Protein AF-A0A4U7MWV8-F1 (afdb_monomer_lite)

Radius of gyration: 19.52 Å; chains: 1; bounding box: 40×35×59 Å

Sequence (123 aa):
MRNAIPTAALSEFVNEVASAPEEAIMDYGLEVKWQSGTRAVSETKPMKVGPHQVSRSFSWTSDEPRQLMGNNHGPNPQELLLSGLGSCMMVSFIAGATAEGVLSQSFRGWLDWLARGRYGLLS

pLDDT: mean 91.63, std 11.43, range [43.34, 98.5]

Organism: NCBI:txid420403

InterPro domains:
  IPR003718 OsmC/Ohr conserved domain [PF02566] (70-102)
  IPR015946 K homology domain-like, alpha/beta [G3DSA:3.30.300.20] (1-108)
  IPR036102 OsmC/Ohr superfamily [SSF82784] (3-102)

Foldseek 3Di:
DAPPDDLVVLVVLVVVCVVPVLQADKDWDWDWADDDDQKIKIKIDWIDRRNDTDPDIDMDMAWDPVVNVTPPPHHHPVVVVVVVVVVVVVVVVRSVCVNVVHHDPDDDDDDDDDDDDPPPPPD

Secondary structure (DSSP, 8-state):
-BTTB-HHHHHHHHHHHHH-GGGG-EE--EEEEEEETTEEEEEEPPEEETTEEE----EEEE---GGGT---SS--HHHHHHHHHHHHHHHHHHHHHHHTTPPPS------------------

Structure (mmCIF, N/CA/C/O backbone):
data_AF-A0A4U7MWV8-F1
#
_entry.id   AF-A0A4U7MWV8-F1
#
loop_
_atom_site.group_PDB
_atom_site.id
_atom_site.type_symbol
_atom_site.label_atom_id
_atom_site.label_alt_id
_atom_site.label_comp_id
_atom_site.label_asym_id
_atom_site.label_entity_id
_atom_site.label_seq_id
_atom_site.pdbx_PDB_ins_code
_atom_site.Cartn_x
_atom_site.Cartn_y
_atom_site.Cartn_z
_atom_site.occupancy
_atom_site.B_iso_or_equiv
_atom_site.auth_seq_id
_atom_site.auth_comp_id
_atom_site.auth_asym_id
_atom_site.auth_atom_id
_atom_site.pdbx_PDB_model_num
ATOM 1 N N . MET A 1 1 ? -2.166 0.374 23.711 1.00 85.50 1 MET A N 1
ATOM 2 C CA . MET A 1 1 ? -1.527 -0.107 22.463 1.00 85.50 1 MET A CA 1
ATOM 3 C C . MET A 1 1 ? -1.316 -1.606 22.558 1.00 85.50 1 MET A C 1
ATOM 5 O O . MET A 1 1 ? -1.002 -2.082 23.643 1.00 85.50 1 MET A O 1
ATOM 9 N N . ARG A 1 2 ? -1.462 -2.331 21.448 1.00 92.00 2 ARG A N 1
ATOM 10 C CA . ARG A 1 2 ? -1.115 -3.755 21.311 1.00 92.00 2 ARG A CA 1
ATOM 11 C C . ARG A 1 2 ? -0.654 -3.999 19.873 1.00 92.00 2 ARG A C 1
ATOM 13 O O . ARG A 1 2 ? -1.191 -3.371 18.974 1.00 92.00 2 ARG A O 1
ATOM 20 N N . ASN A 1 3 ? 0.385 -4.815 19.672 1.00 93.19 3 ASN A N 1
ATOM 21 C CA . ASN A 1 3 ? 1.065 -4.973 18.371 1.00 93.19 3 ASN A CA 1
ATOM 22 C C . ASN A 1 3 ? 1.431 -3.624 17.705 1.00 93.19 3 ASN A C 1
ATOM 24 O O . ASN A 1 3 ? 1.325 -3.475 16.495 1.00 93.19 3 ASN A O 1
ATOM 28 N N . ALA A 1 4 ? 1.800 -2.620 18.514 1.00 93.50 4 ALA A N 1
ATOM 29 C CA . ALA A 1 4 ? 2.030 -1.228 18.097 1.00 93.50 4 ALA A CA 1
ATOM 30 C C . ALA A 1 4 ? 0.825 -0.500 17.453 1.00 93.50 4 ALA A C 1
ATOM 32 O O . ALA A 1 4 ? 0.977 0.608 16.950 1.00 93.50 4 ALA A O 1
ATOM 33 N N . ILE A 1 5 ? -0.383 -1.061 17.540 1.00 94.56 5 ILE A N 1
ATOM 34 C CA . ILE A 1 5 ? -1.629 -0.416 17.121 1.00 94.56 5 ILE A CA 1
ATOM 35 C C . ILE A 1 5 ? -2.308 0.229 18.351 1.00 94.56 5 ILE A C 1
ATOM 37 O O . ILE A 1 5 ? -2.459 -0.420 19.404 1.00 94.56 5 ILE A O 1
ATOM 41 N N . PRO A 1 6 ? -2.721 1.510 18.281 1.00 94.94 6 PRO A N 1
ATOM 42 C CA . PRO A 1 6 ? -3.510 2.155 19.328 1.00 94.94 6 PRO A CA 1
ATOM 43 C C . PRO A 1 6 ? -4.924 1.567 19.402 1.00 94.94 6 PRO A C 1
ATOM 45 O O . PRO A 1 6 ? -5.808 1.908 18.628 1.00 94.94 6 PRO A O 1
ATOM 48 N N . THR A 1 7 ? -5.144 0.676 20.368 1.00 93.31 7 THR A N 1
ATOM 49 C CA . THR A 1 7 ? -6.424 -0.025 20.577 1.00 93.31 7 THR A CA 1
ATOM 50 C C . THR A 1 7 ? -7.601 0.916 20.844 1.00 93.31 7 THR A C 1
ATOM 52 O O . THR A 1 7 ? -8.710 0.615 20.423 1.00 93.31 7 THR A O 1
ATOM 55 N N . ALA A 1 8 ? -7.365 2.050 21.517 1.00 94.00 8 ALA A N 1
ATOM 56 C CA . ALA A 1 8 ? -8.392 3.068 21.741 1.00 94.00 8 ALA A CA 1
ATOM 57 C C . ALA A 1 8 ? -8.836 3.708 20.416 1.00 94.00 8 ALA A C 1
ATOM 59 O O . ALA A 1 8 ? -10.012 3.636 20.087 1.00 94.00 8 ALA A O 1
ATOM 60 N N . ALA A 1 9 ? -7.888 4.195 19.606 1.00 93.00 9 ALA A N 1
ATOM 61 C CA . ALA A 1 9 ? -8.184 4.779 18.295 1.00 93.00 9 ALA A CA 1
ATOM 62 C C . ALA A 1 9 ? -8.842 3.773 17.334 1.00 93.00 9 ALA A C 1
ATOM 64 O O . ALA A 1 9 ? 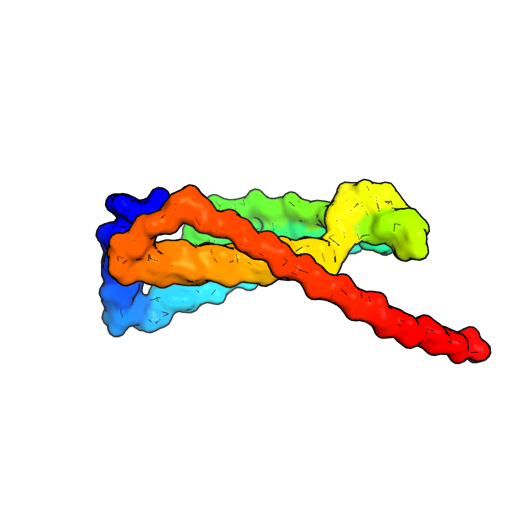-9.730 4.133 16.572 1.00 93.00 9 ALA A O 1
ATOM 65 N N . LEU A 1 10 ? -8.444 2.494 17.387 1.00 91.56 10 LEU A N 1
ATOM 66 C CA . LEU A 1 10 ? -9.105 1.439 16.615 1.00 91.56 10 LEU A CA 1
ATOM 67 C C . LEU A 1 10 ? -10.578 1.281 17.024 1.00 91.56 10 LEU A C 1
ATOM 69 O O . LEU A 1 10 ? -11.443 1.178 16.161 1.00 91.56 10 LEU A O 1
ATOM 73 N N . SER A 1 11 ? -10.867 1.271 18.329 1.00 92.81 11 SER A N 1
ATOM 74 C CA . SER A 1 11 ? -12.243 1.186 18.828 1.00 92.81 11 SER A CA 1
ATOM 75 C C . SER A 1 11 ? -13.061 2.430 18.487 1.00 92.81 11 SER A C 1
ATOM 77 O O . SER A 1 11 ? -14.242 2.303 18.179 1.00 92.81 11 SER A O 1
ATOM 79 N N . GLU A 1 12 ? -12.454 3.615 18.555 1.00 94.38 12 GLU A N 1
ATOM 80 C CA . GLU A 1 12 ? -13.083 4.877 18.155 1.00 94.38 12 GLU A CA 1
ATOM 81 C C . GLU A 1 12 ? -13.471 4.834 16.678 1.00 94.38 12 GLU A C 1
ATOM 83 O O . GLU A 1 12 ? -14.639 5.041 16.364 1.00 94.38 12 GLU A O 1
ATOM 88 N N . PHE A 1 13 ? -12.545 4.436 15.802 1.00 93.44 13 PHE A N 1
ATOM 89 C CA . PHE A 1 13 ? -12.806 4.304 14.369 1.00 93.44 13 PHE A CA 1
ATOM 90 C C . PHE A 1 13 ? -13.928 3.298 14.063 1.00 93.44 13 PHE A C 1
ATOM 92 O O . PHE A 1 13 ? -14.793 3.563 13.234 1.00 93.44 13 PHE A O 1
ATOM 99 N N . VAL A 1 14 ? -13.969 2.152 14.755 1.00 93.50 14 VAL A N 1
ATOM 100 C CA . VAL A 1 14 ? -15.061 1.172 14.588 1.00 93.50 14 VAL A CA 1
ATOM 101 C C . VAL A 1 14 ? -16.415 1.765 14.986 1.00 93.50 14 VAL A C 1
ATOM 103 O O . VAL A 1 14 ? -17.397 1.565 14.273 1.00 93.50 14 VAL A O 1
ATOM 106 N N . ASN A 1 15 ? -16.479 2.494 16.104 1.00 96.00 15 ASN A N 1
ATOM 107 C CA . ASN A 1 15 ? -17.716 3.132 16.560 1.00 96.00 15 ASN A CA 1
ATOM 108 C C . ASN A 1 15 ? -18.172 4.244 15.606 1.00 96.00 15 ASN A C 1
ATOM 110 O O . ASN A 1 15 ? -19.363 4.356 15.322 1.00 96.00 15 ASN A O 1
ATOM 114 N N . GLU A 1 16 ? -17.228 5.032 15.096 1.00 95.44 16 GLU A N 1
ATOM 115 C CA . GLU A 1 16 ? -17.472 6.081 14.110 1.00 95.44 16 GLU A CA 1
ATOM 116 C C . GLU A 1 16 ? -18.071 5.491 12.829 1.00 95.44 16 GLU A C 1
ATOM 118 O O . GLU A 1 16 ? -19.194 5.841 12.471 1.00 95.44 16 GLU A O 1
ATOM 123 N N . VAL A 1 17 ? -17.419 4.489 12.234 1.00 96.31 17 VAL A N 1
ATOM 124 C CA . VAL A 1 17 ? -17.917 3.776 11.045 1.00 96.31 17 VAL A CA 1
ATOM 125 C C . VAL A 1 17 ? -19.280 3.119 11.282 1.00 96.31 17 VAL A C 1
ATOM 127 O O . VAL A 1 17 ? -20.130 3.115 10.393 1.00 96.31 17 VAL A O 1
ATOM 130 N N . ALA A 1 18 ? -19.522 2.561 12.473 1.00 96.69 18 ALA A N 1
ATOM 131 C CA . ALA A 1 18 ? -20.817 1.970 12.808 1.00 96.69 18 ALA A CA 1
ATOM 132 C C . ALA A 1 18 ? -21.946 3.015 12.854 1.00 96.69 18 ALA A C 1
ATOM 134 O O . ALA A 1 18 ? -23.093 2.691 12.542 1.00 96.69 18 ALA A O 1
ATOM 135 N N . SER A 1 19 ? -21.626 4.256 13.235 1.00 97.69 19 SER A N 1
ATOM 136 C CA . SER A 1 19 ? -22.573 5.375 13.257 1.00 97.69 19 SER A CA 1
ATOM 137 C C . SER A 1 19 ? -22.724 6.077 11.900 1.00 97.69 19 SER A C 1
ATOM 139 O O . SER A 1 19 ? -23.819 6.539 11.581 1.00 97.69 19 SER A O 1
ATOM 141 N N . ALA A 1 20 ? -21.653 6.112 11.106 1.00 97.25 20 ALA A N 1
ATOM 142 C CA . ALA A 1 20 ? -21.525 6.827 9.841 1.00 97.25 20 ALA A CA 1
ATOM 143 C C . ALA A 1 20 ? -20.735 5.961 8.833 1.00 97.25 20 ALA A C 1
ATOM 145 O O . ALA A 1 20 ? -19.510 6.069 8.737 1.00 97.25 20 ALA A O 1
ATOM 146 N N . PRO A 1 21 ? -21.400 5.053 8.091 1.00 96.19 21 PRO A N 1
ATOM 147 C CA . PRO A 1 21 ? -20.727 4.111 7.190 1.00 96.19 21 PRO A CA 1
ATOM 148 C C . PRO A 1 21 ? -19.860 4.759 6.099 1.00 96.19 21 PRO A C 1
ATOM 150 O O . PRO A 1 21 ? -18.946 4.122 5.574 1.00 96.19 21 PRO A O 1
ATOM 153 N N . GLU A 1 22 ? -20.125 6.014 5.745 1.00 95.81 22 GLU A N 1
ATOM 154 C CA . GLU A 1 22 ? -19.322 6.813 4.821 1.00 95.81 22 GLU A CA 1
ATOM 155 C C . GLU A 1 22 ? -17.877 7.030 5.296 1.00 95.81 22 GLU A C 1
ATOM 157 O O . GLU A 1 22 ? -16.982 7.153 4.458 1.00 95.81 22 GLU A O 1
ATOM 162 N N . GLU A 1 23 ? -17.623 6.986 6.607 1.00 96.31 23 GLU A N 1
ATOM 163 C CA . GLU A 1 23 ? -16.283 7.101 7.203 1.00 96.31 23 GLU A CA 1
ATOM 164 C C . GLU A 1 23 ? -15.376 5.915 6.829 1.00 96.31 23 GLU A C 1
ATOM 166 O O . GLU A 1 23 ? -14.147 6.014 6.839 1.00 96.31 23 GLU A O 1
ATOM 171 N N . ALA A 1 24 ? -15.966 4.790 6.403 1.00 95.12 24 ALA A N 1
ATOM 172 C CA . ALA A 1 24 ? -15.228 3.634 5.896 1.00 95.12 24 ALA A CA 1
ATOM 173 C C . ALA A 1 24 ? -14.844 3.739 4.411 1.00 95.12 24 ALA A C 1
ATOM 175 O O . ALA A 1 24 ? -14.100 2.889 3.912 1.00 95.12 24 ALA A O 1
ATOM 176 N N . ILE A 1 25 ? -15.348 4.735 3.673 1.00 96.62 25 ILE A N 1
ATOM 177 C CA . ILE A 1 25 ? -15.072 4.858 2.239 1.00 96.62 25 ILE A CA 1
ATOM 178 C C . ILE A 1 25 ? -13.634 5.333 2.044 1.00 96.62 25 ILE A C 1
ATOM 180 O O . ILE A 1 25 ? -13.236 6.399 2.507 1.00 96.62 25 ILE A O 1
ATOM 184 N N . MET A 1 26 ? -12.853 4.550 1.307 1.00 96.00 26 MET A N 1
ATOM 185 C CA . MET A 1 26 ? -11.486 4.897 0.944 1.00 96.00 26 MET A CA 1
ATOM 186 C C . MET A 1 26 ? -11.380 5.138 -0.559 1.00 96.00 26 MET A C 1
ATOM 188 O O . MET A 1 26 ? -11.784 4.292 -1.355 1.00 96.00 26 MET A O 1
ATOM 192 N N . ASP A 1 27 ? -10.784 6.265 -0.939 1.00 95.75 27 ASP A N 1
ATOM 193 C CA . ASP A 1 27 ? -10.436 6.589 -2.325 1.00 95.75 27 ASP A CA 1
ATOM 194 C C . ASP A 1 27 ? -8.917 6.705 -2.422 1.00 95.75 27 ASP A C 1
ATOM 196 O O . ASP A 1 27 ? -8.287 7.466 -1.690 1.00 95.75 27 ASP A O 1
ATOM 200 N N . TYR A 1 28 ? -8.311 5.898 -3.278 1.00 95.88 28 TYR A N 1
ATOM 201 C CA . TYR A 1 28 ? -6.882 5.909 -3.537 1.00 95.88 28 TYR A CA 1
ATOM 202 C C . TYR A 1 28 ? -6.613 5.298 -4.904 1.00 95.88 28 TYR A C 1
ATOM 204 O O . TYR A 1 28 ? -7.403 4.532 -5.453 1.00 95.88 28 TYR A O 1
ATOM 212 N N . GLY A 1 29 ? -5.445 5.602 -5.454 1.00 94.81 29 GLY A N 1
ATOM 213 C CA . GLY A 1 29 ? -5.039 5.035 -6.725 1.00 94.81 29 GLY A CA 1
ATOM 214 C C . GLY A 1 29 ? -3.577 5.282 -7.017 1.00 94.81 29 GLY A C 1
ATOM 215 O O . GLY A 1 29 ? -2.828 5.815 -6.196 1.00 94.81 29 GLY A O 1
ATOM 216 N N . LEU A 1 30 ? -3.183 4.900 -8.221 1.00 96.31 30 LEU A N 1
ATOM 217 C CA . LEU A 1 30 ? -1.837 5.088 -8.728 1.00 96.31 30 LEU A CA 1
ATOM 218 C C . LEU A 1 30 ? -1.887 5.521 -10.195 1.00 96.31 30 LEU A C 1
ATOM 220 O O . L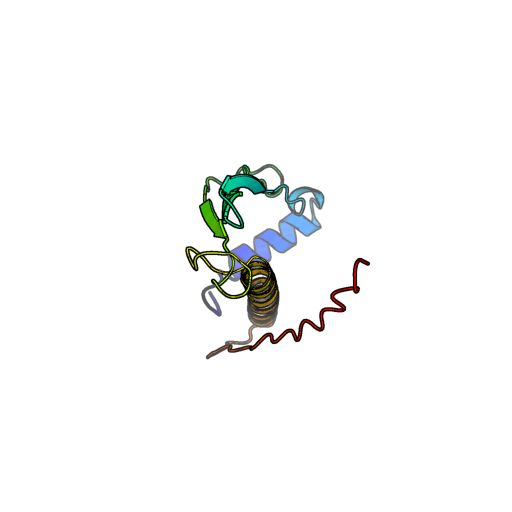EU A 1 30 ? -2.840 5.223 -10.917 1.00 96.31 30 LEU A O 1
ATOM 224 N N . GLU A 1 31 ? -0.877 6.265 -10.614 1.00 97.62 31 GLU A N 1
ATOM 225 C CA . GLU A 1 31 ? -0.583 6.572 -12.007 1.00 97.62 31 GLU A CA 1
ATOM 226 C C . GLU A 1 31 ? 0.676 5.800 -12.404 1.00 97.62 31 GLU A C 1
ATOM 228 O O . GLU A 1 31 ? 1.673 5.843 -11.686 1.00 97.62 31 GLU A O 1
ATOM 233 N N . VAL A 1 32 ? 0.634 5.086 -13.531 1.00 98.06 32 VAL A N 1
ATOM 234 C CA . VAL A 1 32 ? 1.798 4.368 -14.068 1.00 98.06 32 VAL A CA 1
ATOM 235 C C . VAL A 1 32 ? 2.305 5.099 -15.299 1.00 98.06 32 VAL A C 1
ATOM 237 O O . VAL A 1 32 ? 1.569 5.293 -16.264 1.00 98.06 32 VAL A O 1
ATOM 240 N N . LYS A 1 33 ? 3.580 5.474 -15.273 1.00 98.38 33 LYS A N 1
ATOM 241 C CA . LYS A 1 33 ? 4.278 6.165 -16.354 1.00 98.38 33 LYS A CA 1
ATOM 242 C C . LYS A 1 33 ? 5.320 5.229 -16.940 1.00 98.38 33 LYS A C 1
ATOM 244 O O . LYS A 1 33 ? 6.275 4.839 -16.265 1.00 98.38 33 LYS A O 1
ATOM 249 N N . TRP A 1 34 ? 5.137 4.862 -18.204 1.00 98.25 34 TRP A N 1
ATOM 250 C CA . TRP A 1 34 ? 6.174 4.158 -18.949 1.00 98.25 34 TRP A CA 1
ATOM 251 C C . TRP A 1 34 ? 7.419 5.043 -19.072 1.00 98.25 34 TRP A C 1
ATOM 253 O O . TRP A 1 34 ? 7.303 6.241 -19.330 1.00 98.25 34 TRP A O 1
ATOM 263 N N . GLN A 1 35 ? 8.603 4.453 -18.886 1.00 97.56 35 GLN A N 1
ATOM 264 C CA . GLN A 1 35 ? 9.872 5.153 -19.089 1.00 97.56 35 GLN A CA 1
ATOM 265 C C . GLN A 1 35 ? 10.600 4.66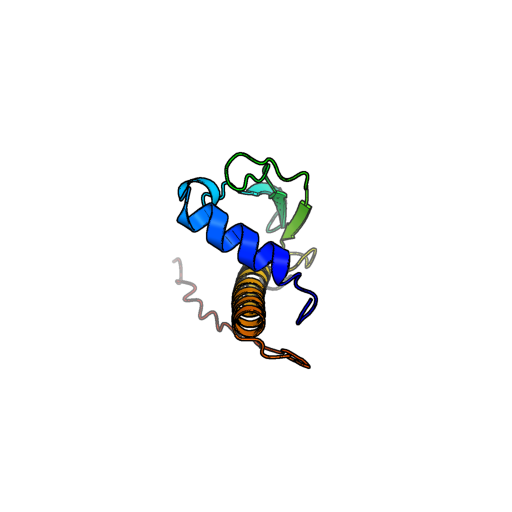7 -20.341 1.00 97.56 35 GLN A C 1
ATOM 267 O O . GLN A 1 35 ? 10.953 5.464 -21.202 1.00 97.56 35 GLN A O 1
ATOM 272 N N . SER A 1 36 ? 10.890 3.367 -20.412 1.00 97.12 36 SER A N 1
ATOM 273 C CA . SER A 1 36 ? 11.632 2.754 -21.522 1.00 97.12 36 SER A CA 1
ATOM 274 C C . SER A 1 36 ? 11.592 1.234 -21.396 1.00 97.12 36 SER A C 1
ATOM 276 O O . SER A 1 36 ? 11.635 0.731 -20.276 1.00 97.12 36 SER A O 1
ATOM 278 N N . GLY A 1 37 ? 11.562 0.494 -22.509 1.00 96.56 37 GLY A N 1
ATOM 279 C CA . GLY A 1 37 ? 11.559 -0.976 -22.477 1.00 96.56 37 GLY A CA 1
ATOM 280 C C . GLY A 1 37 ? 10.480 -1.532 -21.539 1.00 96.56 37 GLY A C 1
ATOM 281 O O . GLY A 1 37 ? 9.330 -1.097 -21.601 1.00 96.56 37 GLY A O 1
ATOM 282 N N . THR A 1 38 ? 10.876 -2.438 -20.644 1.00 97.62 38 THR A N 1
ATOM 283 C CA . THR A 1 38 ? 10.048 -3.032 -19.576 1.00 97.62 38 THR A CA 1
ATOM 284 C C . THR A 1 38 ? 9.958 -2.183 -18.303 1.00 97.62 38 THR A C 1
ATOM 286 O O . THR A 1 38 ? 9.362 -2.613 -17.320 1.00 97.62 38 THR A O 1
ATOM 289 N N . ARG A 1 39 ? 10.541 -0.978 -18.292 1.00 98.25 39 ARG A N 1
ATOM 290 C CA . ARG A 1 39 ? 10.589 -0.108 -17.116 1.00 98.25 39 ARG A CA 1
ATOM 291 C C . ARG A 1 39 ? 9.408 0.860 -17.074 1.00 98.25 39 ARG A C 1
ATOM 293 O O . ARG A 1 39 ? 9.168 1.618 -18.022 1.00 98.25 39 ARG A O 1
ATOM 300 N N . ALA A 1 40 ? 8.764 0.933 -15.915 1.00 98.38 40 ALA A N 1
ATOM 301 C CA . ALA A 1 40 ? 7.746 1.928 -15.593 1.00 98.38 40 ALA A CA 1
ATOM 302 C C . ALA A 1 40 ? 7.917 2.466 -14.166 1.00 98.38 40 ALA A C 1
ATOM 304 O O . ALA A 1 40 ? 8.432 1.770 -13.290 1.00 98.38 40 ALA A O 1
ATOM 305 N N . VAL A 1 41 ? 7.461 3.695 -13.929 1.00 98.50 41 VAL A N 1
ATOM 306 C CA . VAL A 1 41 ? 7.355 4.296 -12.594 1.00 98.50 41 VAL A CA 1
ATOM 307 C C . VAL A 1 41 ? 5.891 4.424 -12.217 1.00 98.50 41 VAL A C 1
ATOM 309 O O . VAL A 1 41 ? 5.089 4.922 -13.000 1.00 98.50 41 VAL A O 1
ATOM 312 N N . SER A 1 42 ? 5.551 3.971 -11.017 1.00 98.31 42 SER A N 1
ATOM 313 C CA . SER A 1 42 ? 4.236 4.171 -10.418 1.00 98.31 42 SER A CA 1
ATOM 314 C C . SER A 1 42 ? 4.309 5.283 -9.381 1.00 98.31 42 SER A C 1
ATOM 316 O O . SER A 1 42 ? 5.247 5.322 -8.589 1.00 98.31 42 SER A O 1
ATOM 318 N N . GLU A 1 43 ? 3.317 6.165 -9.367 1.00 98.19 43 GLU A N 1
ATOM 319 C CA . GLU A 1 43 ? 3.171 7.254 -8.399 1.00 98.19 43 GLU A CA 1
ATOM 320 C C . GLU A 1 43 ? 1.787 7.177 -7.755 1.00 98.19 43 GLU A C 1
ATOM 322 O O . GLU A 1 43 ? 0.784 6.961 -8.436 1.00 98.19 43 GLU A O 1
ATOM 327 N N . THR A 1 44 ? 1.703 7.339 -6.435 1.00 97.56 44 THR A N 1
ATOM 328 C CA . THR A 1 44 ? 0.409 7.319 -5.740 1.00 97.56 44 THR A CA 1
ATOM 329 C C . THR A 1 44 ? -0.396 8.576 -6.039 1.00 97.56 44 THR A C 1
ATOM 331 O O . THR A 1 44 ? 0.115 9.687 -5.908 1.00 97.56 44 THR A O 1
ATOM 334 N N . LYS A 1 45 ? -1.685 8.407 -6.332 1.00 95.25 45 LYS A N 1
ATOM 335 C CA . LYS A 1 45 ? -2.659 9.503 -6.317 1.00 95.25 45 LYS A CA 1
ATOM 336 C C . LYS A 1 45 ? -3.003 9.893 -4.870 1.00 95.25 45 LYS A C 1
ATOM 338 O O . LYS A 1 45 ? -2.767 9.089 -3.960 1.00 95.25 45 LYS A O 1
ATOM 343 N N . PRO A 1 46 ? -3.568 11.096 -4.644 1.00 93.81 46 PRO A N 1
ATOM 344 C CA . PRO A 1 46 ? -4.076 11.482 -3.332 1.00 93.81 46 PRO A CA 1
ATOM 345 C C . PRO A 1 46 ? -5.001 10.409 -2.753 1.00 93.81 46 PRO A C 1
ATOM 347 O O . PRO A 1 46 ? -5.806 9.830 -3.480 1.00 93.81 46 PRO A O 1
ATOM 350 N N . MET A 1 47 ? -4.868 10.154 -1.453 1.00 96.50 47 MET A N 1
ATOM 351 C CA . MET A 1 47 ? -5.706 9.204 -0.728 1.00 96.50 47 MET A CA 1
ATOM 352 C C . MET A 1 47 ? -6.703 9.950 0.160 1.00 96.50 47 MET A C 1
ATOM 354 O O . MET A 1 47 ? -6.344 10.939 0.806 1.00 96.50 47 MET A O 1
ATOM 358 N N . LYS A 1 48 ? -7.933 9.445 0.222 1.00 96.56 48 LYS A N 1
ATOM 359 C CA . LYS A 1 48 ? -8.973 9.858 1.164 1.00 96.56 48 LYS A CA 1
ATOM 360 C C . LYS A 1 48 ? -9.454 8.668 1.984 1.00 96.56 48 LYS A C 1
ATOM 362 O O . LYS A 1 48 ? -9.508 7.549 1.474 1.00 96.56 48 LYS A O 1
ATOM 367 N N . VAL A 1 49 ? -9.806 8.935 3.235 1.00 95.50 49 VAL A N 1
ATOM 368 C CA . VAL A 1 49 ? -10.484 8.005 4.146 1.00 95.50 49 VAL A CA 1
ATOM 369 C C . VAL A 1 49 ? -11.637 8.777 4.768 1.00 95.50 49 VAL A C 1
ATOM 371 O O . VAL A 1 49 ? -11.394 9.796 5.416 1.00 95.50 49 VAL A O 1
ATOM 374 N N . GLY A 1 50 ? -12.867 8.362 4.482 1.00 94.81 50 GLY A N 1
ATOM 375 C CA . GLY A 1 50 ? -14.048 9.168 4.760 1.00 94.81 50 GLY A CA 1
ATOM 376 C C . GLY A 1 50 ? -13.901 10.579 4.158 1.00 94.81 50 GLY A C 1
ATOM 377 O O . GLY A 1 50 ? -13.489 10.726 2.997 1.00 94.81 50 GLY A O 1
ATOM 378 N N . PRO A 1 51 ? -14.167 11.646 4.928 1.00 93.00 51 PRO A N 1
ATOM 379 C CA . PRO A 1 51 ? -13.993 13.028 4.501 1.00 93.00 51 PRO A CA 1
ATOM 380 C C . PRO A 1 51 ? -12.531 13.510 4.575 1.00 93.00 51 PRO A C 1
ATOM 382 O O . PRO A 1 51 ? -12.221 14.615 4.117 1.00 93.00 51 PRO A O 1
ATOM 385 N N . HIS A 1 52 ? -11.612 12.720 5.139 1.00 93.50 52 HIS A N 1
ATOM 386 C CA . HIS A 1 52 ? -10.252 13.155 5.441 1.00 93.50 52 HIS A CA 1
ATOM 387 C C . HIS A 1 52 ? -9.286 12.919 4.278 1.00 93.50 52 HIS A C 1
ATOM 389 O O . HIS A 1 52 ? -9.179 11.816 3.739 1.00 93.50 52 HIS A O 1
ATOM 395 N N . GLN A 1 53 ? -8.510 13.948 3.923 1.00 94.88 53 GLN A N 1
ATOM 396 C CA . GLN A 1 53 ? -7.370 13.792 3.018 1.00 94.88 53 GLN A CA 1
ATOM 397 C C . GLN A 1 53 ? -6.146 13.285 3.778 1.00 94.88 53 GLN A C 1
ATOM 399 O O . GLN A 1 53 ? -5.763 13.839 4.808 1.00 94.88 53 GLN A O 1
ATOM 404 N N . VAL A 1 54 ? -5.487 12.270 3.224 1.00 94.69 54 VAL A N 1
ATOM 405 C CA . VAL A 1 54 ? -4.248 11.723 3.775 1.00 94.69 54 VAL A CA 1
ATOM 406 C C . VAL A 1 54 ? -3.063 12.345 3.045 1.00 94.69 54 VAL A C 1
ATOM 408 O O . VAL A 1 54 ? -2.847 12.095 1.859 1.00 94.69 54 VAL A O 1
ATOM 411 N N . SER A 1 55 ? -2.271 13.145 3.761 1.00 92.25 55 SER A N 1
ATOM 412 C CA . SER A 1 55 ? -1.062 13.767 3.210 1.00 92.25 55 SER A CA 1
ATOM 413 C C . SER A 1 55 ? 0.057 12.734 3.068 1.00 92.25 55 SER A C 1
ATOM 415 O O . SER A 1 55 ? 0.780 12.432 4.018 1.00 92.25 55 SER A O 1
ATOM 417 N N . ARG A 1 56 ? 0.164 12.144 1.875 1.00 91.69 56 ARG A N 1
ATOM 418 C CA . ARG A 1 56 ? 1.195 11.165 1.512 1.00 91.69 56 ARG A CA 1
ATOM 419 C C . ARG A 1 56 ? 1.449 11.173 0.006 1.00 91.69 56 ARG A C 1
ATOM 421 O O . ARG A 1 56 ? 0.526 11.394 -0.773 1.00 91.69 56 ARG A O 1
ATOM 428 N N . SER A 1 57 ? 2.685 10.890 -0.395 1.00 93.38 57 SER A N 1
ATOM 429 C CA . SER A 1 57 ? 3.072 10.709 -1.796 1.00 93.38 57 SER A CA 1
ATOM 430 C C . SER A 1 57 ? 4.236 9.728 -1.877 1.00 93.38 57 SER A C 1
ATOM 432 O O . SER A 1 57 ? 5.257 9.924 -1.219 1.00 93.38 57 SER A O 1
ATOM 434 N N . PHE A 1 58 ? 4.067 8.659 -2.650 1.00 97.31 58 PHE A N 1
ATOM 435 C CA . PHE A 1 58 ? 5.070 7.618 -2.842 1.00 97.31 58 PHE A CA 1
ATOM 436 C C . PHE A 1 58 ? 5.257 7.328 -4.330 1.00 97.31 58 PHE A C 1
ATOM 438 O O . PHE A 1 58 ? 4.326 7.465 -5.126 1.00 97.31 58 PHE A O 1
ATOM 445 N N . SER A 1 59 ? 6.461 6.887 -4.687 1.00 97.75 59 SER A N 1
ATOM 446 C CA . SER A 1 59 ? 6.813 6.474 -6.042 1.00 97.75 59 SER A CA 1
ATOM 447 C C . SER A 1 59 ? 7.712 5.243 -6.001 1.00 97.75 59 SER A C 1
ATOM 449 O O . SER A 1 59 ? 8.532 5.105 -5.091 1.00 97.75 59 SER A O 1
ATOM 451 N N . TRP A 1 60 ? 7.562 4.346 -6.974 1.00 97.94 60 TRP A N 1
ATOM 452 C CA . TRP A 1 60 ? 8.437 3.186 -7.140 1.00 97.94 60 TRP A CA 1
ATOM 453 C C . TRP A 1 60 ? 8.618 2.820 -8.610 1.00 97.94 60 TRP A C 1
ATOM 455 O O . TRP A 1 60 ? 7.756 3.068 -9.453 1.00 97.94 60 TRP A O 1
ATOM 465 N N . THR A 1 61 ? 9.764 2.209 -8.911 1.00 98.31 61 THR A N 1
ATOM 466 C CA . THR A 1 61 ? 10.086 1.685 -10.243 1.00 98.31 61 THR A CA 1
ATOM 467 C C . THR A 1 61 ? 9.785 0.194 -10.299 1.00 98.31 61 THR A C 1
ATOM 469 O O . THR A 1 61 ? 10.124 -0.543 -9.376 1.00 98.31 61 THR A O 1
ATOM 472 N N . SER A 1 62 ? 9.193 -0.236 -11.406 1.00 98.31 62 SER A N 1
ATOM 473 C CA . SER A 1 62 ? 9.094 -1.639 -11.810 1.00 98.31 62 SER A CA 1
ATOM 474 C C . SER A 1 62 ? 9.931 -1.868 -13.063 1.00 98.31 62 SER A C 1
ATOM 476 O O . SER A 1 62 ? 9.974 -0.994 -13.936 1.00 98.31 62 SER A O 1
ATOM 478 N N . ASP A 1 63 ? 10.599 -3.012 -13.143 1.00 98.44 63 ASP A N 1
ATOM 479 C CA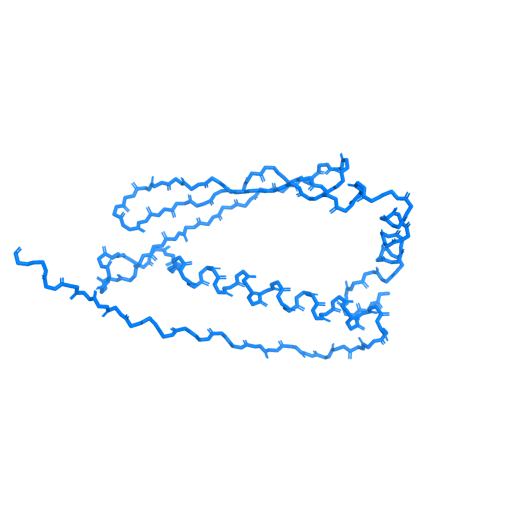 . ASP A 1 63 ? 11.340 -3.461 -14.322 1.00 98.44 63 ASP A CA 1
ATOM 480 C C . ASP A 1 63 ? 11.393 -4.991 -14.339 1.00 98.44 63 ASP A C 1
ATOM 482 O O . ASP A 1 63 ? 11.109 -5.638 -13.340 1.00 98.44 63 ASP A O 1
ATOM 486 N N . GLU A 1 64 ? 11.789 -5.572 -15.459 1.00 98.12 64 GLU A N 1
ATOM 487 C CA . GLU A 1 64 ? 11.957 -7.015 -15.595 1.00 98.12 64 GLU A CA 1
ATOM 488 C C . GLU A 1 64 ? 13.446 -7.410 -15.498 1.00 98.12 64 GLU A C 1
ATOM 490 O O . GLU A 1 64 ? 14.347 -6.579 -15.710 1.00 98.12 64 GLU A O 1
ATOM 495 N N . PRO A 1 65 ? 13.758 -8.681 -15.191 1.00 96.94 65 PRO A N 1
ATOM 496 C CA . PRO A 1 65 ? 15.114 -9.186 -15.294 1.00 96.94 65 PRO A CA 1
ATOM 497 C C . PRO A 1 65 ? 15.573 -9.262 -16.751 1.00 96.94 65 PRO A C 1
ATOM 499 O O . PRO A 1 65 ? 14.776 -9.283 -17.691 1.00 96.94 65 PRO A O 1
ATOM 502 N N . ARG A 1 66 ? 16.892 -9.366 -16.956 1.00 96.94 66 ARG A N 1
ATOM 503 C CA . ARG A 1 66 ? 17.501 -9.429 -18.301 1.00 96.94 66 ARG A CA 1
ATOM 504 C C . ARG A 1 66 ? 16.946 -10.564 -19.167 1.00 96.94 66 ARG A C 1
ATOM 506 O O . ARG A 1 66 ? 16.823 -10.413 -20.375 1.00 96.94 66 ARG A O 1
ATOM 513 N N . GLN A 1 67 ? 16.575 -11.680 -18.548 1.00 96.00 67 GLN A N 1
ATOM 514 C CA . GLN A 1 67 ? 15.977 -12.855 -19.185 1.00 96.00 67 GLN A CA 1
ATOM 515 C C . GLN A 1 67 ? 14.588 -12.571 -19.775 1.00 96.00 67 GLN A C 1
ATOM 517 O O . GLN A 1 67 ? 14.147 -13.286 -20.669 1.00 96.00 67 GLN A O 1
ATOM 522 N N . LEU A 1 68 ? 13.919 -11.526 -19.288 1.00 94.38 68 LEU A N 1
ATOM 523 C CA . LEU A 1 68 ? 12.637 -11.026 -19.777 1.00 94.38 68 LEU A CA 1
ATOM 524 C C . LEU A 1 68 ? 12.810 -9.671 -20.485 1.00 94.38 68 LEU A C 1
ATOM 526 O O . LEU A 1 68 ? 11.905 -8.845 -20.497 1.00 94.38 68 LEU A O 1
ATOM 530 N N . MET A 1 69 ? 13.984 -9.454 -21.094 1.00 96.75 69 MET A N 1
ATOM 531 C CA . MET A 1 69 ? 14.336 -8.257 -21.871 1.00 96.75 69 MET A CA 1
ATOM 532 C C . MET A 1 69 ? 14.342 -6.946 -21.069 1.00 96.75 69 MET A C 1
ATOM 534 O O . MET A 1 69 ? 14.344 -5.863 -21.658 1.00 96.75 69 MET A O 1
ATOM 538 N N . GLY A 1 70 ? 14.385 -7.036 -19.738 1.00 96.69 70 GLY A N 1
ATOM 539 C CA . GLY A 1 70 ? 14.563 -5.890 -18.860 1.00 96.69 70 GLY A CA 1
ATOM 540 C C . GLY A 1 70 ? 16.005 -5.693 -18.420 1.00 96.69 70 GLY A C 1
ATOM 541 O O . GLY A 1 70 ? 16.952 -6.230 -19.000 1.00 96.69 70 GLY A O 1
ATOM 542 N N . ASN A 1 71 ? 16.197 -4.875 -17.390 1.00 97.44 71 ASN A N 1
ATOM 543 C CA . ASN A 1 71 ? 17.527 -4.477 -16.944 1.00 97.44 71 ASN A CA 1
ATOM 544 C C . ASN A 1 71 ? 17.720 -4.534 -15.420 1.00 97.44 71 ASN A C 1
ATOM 546 O O . ASN A 1 71 ? 18.764 -4.091 -14.941 1.00 97.44 71 ASN A O 1
ATOM 550 N N . ASN A 1 72 ? 16.781 -5.129 -14.671 1.00 97.00 72 ASN A N 1
ATOM 551 C CA . ASN A 1 72 ? 16.821 -5.228 -13.205 1.00 97.00 72 ASN A CA 1
ATOM 552 C C . ASN A 1 72 ? 16.908 -3.862 -12.484 1.00 97.00 72 ASN A C 1
ATOM 554 O O . ASN A 1 72 ? 17.644 -3.721 -11.509 1.00 97.00 72 ASN A O 1
ATOM 558 N N . HIS A 1 73 ? 16.186 -2.835 -12.946 1.00 96.75 73 HIS A N 1
ATOM 559 C CA . HIS A 1 73 ? 16.170 -1.526 -12.264 1.00 96.75 73 HIS A CA 1
ATOM 560 C C . HIS A 1 73 ? 15.182 -1.417 -11.095 1.00 96.75 73 HIS A C 1
ATOM 562 O O . HIS A 1 73 ? 15.177 -0.412 -10.387 1.00 96.75 73 HIS A O 1
ATOM 568 N N . GLY A 1 74 ? 14.340 -2.424 -10.899 1.00 97.00 74 GLY A N 1
ATOM 569 C CA . GLY A 1 74 ? 13.382 -2.520 -9.808 1.00 97.00 74 GLY A CA 1
ATOM 570 C C . GLY A 1 74 ? 12.816 -3.937 -9.735 1.00 97.00 74 GLY A C 1
ATOM 571 O O . GLY A 1 74 ? 13.154 -4.756 -10.593 1.00 97.00 74 GLY A O 1
ATOM 572 N N . PRO A 1 75 ? 11.977 -4.230 -8.730 1.00 97.38 75 PRO A N 1
ATOM 573 C CA . PRO A 1 75 ? 11.242 -5.485 -8.680 1.00 97.38 75 PRO A CA 1
ATOM 574 C C . PRO A 1 75 ? 10.336 -5.614 -9.906 1.00 97.38 75 PRO A C 1
ATOM 576 O O . PRO A 1 75 ? 9.861 -4.604 -10.447 1.00 97.38 75 PRO A O 1
ATOM 579 N N . ASN A 1 76 ? 10.059 -6.846 -10.316 1.00 96.50 76 ASN A N 1
ATOM 580 C CA . ASN A 1 76 ? 9.099 -7.061 -11.391 1.00 96.50 76 ASN A CA 1
ATOM 581 C C . ASN A 1 76 ? 7.664 -6.748 -10.923 1.00 96.50 76 ASN A C 1
ATOM 583 O O . ASN A 1 76 ? 7.372 -6.734 -9.718 1.00 96.50 76 ASN A O 1
ATOM 587 N N . PRO A 1 77 ? 6.738 -6.441 -11.849 1.00 95.62 77 PRO A N 1
ATOM 588 C CA . PRO A 1 77 ? 5.355 -6.128 -11.490 1.00 95.62 77 PRO A CA 1
ATOM 589 C C . PRO A 1 77 ? 4.669 -7.201 -10.624 1.00 95.62 77 PRO A C 1
ATOM 591 O O . PRO A 1 77 ? 3.830 -6.881 -9.782 1.00 95.62 77 PRO A O 1
ATOM 594 N N . GLN A 1 78 ? 5.029 -8.469 -10.806 1.00 95.00 78 GLN A N 1
ATOM 595 C CA . GLN A 1 78 ? 4.467 -9.620 -10.109 1.00 95.00 78 GLN A CA 1
ATOM 596 C C . GLN A 1 78 ? 4.942 -9.670 -8.649 1.00 95.00 78 GLN A C 1
ATOM 598 O O . GLN A 1 78 ? 4.137 -9.890 -7.747 1.00 95.00 78 GLN A O 1
ATOM 603 N N . GLU A 1 79 ? 6.218 -9.393 -8.394 1.00 95.69 79 GLU A N 1
ATOM 604 C CA . GLU A 1 79 ? 6.804 -9.244 -7.062 1.00 95.69 79 GLU A CA 1
ATOM 605 C C . GLU A 1 79 ? 6.160 -8.076 -6.319 1.00 95.69 79 GLU A C 1
ATOM 607 O O . GLU A 1 79 ? 5.787 -8.224 -5.155 1.00 95.69 79 GLU A O 1
ATOM 612 N N . LEU A 1 80 ? 5.955 -6.936 -6.989 1.00 96.69 80 LEU A N 1
ATOM 613 C CA . LEU A 1 80 ? 5.255 -5.795 -6.393 1.00 96.69 80 LEU A CA 1
ATOM 614 C C . LEU A 1 80 ? 3.814 -6.158 -6.015 1.00 96.69 80 LEU A C 1
ATOM 616 O O . LEU A 1 80 ? 3.387 -5.864 -4.896 1.00 96.69 80 LEU A O 1
ATOM 620 N N . LEU A 1 81 ? 3.088 -6.853 -6.893 1.00 95.56 81 LEU A N 1
ATOM 621 C CA . LEU A 1 81 ? 1.733 -7.332 -6.615 1.00 95.56 81 LEU A CA 1
ATOM 622 C C . LEU A 1 81 ? 1.697 -8.269 -5.397 1.00 95.56 81 LEU A C 1
ATOM 624 O O . LEU A 1 81 ? 0.900 -8.061 -4.480 1.00 95.56 81 LEU A O 1
ATOM 628 N N . LEU A 1 82 ? 2.576 -9.276 -5.364 1.00 95.81 82 LEU A N 1
ATOM 629 C CA . LEU A 1 82 ? 2.664 -10.227 -4.255 1.00 95.81 82 LEU A CA 1
ATOM 630 C C . LEU A 1 82 ? 3.087 -9.542 -2.952 1.00 95.81 82 LEU A C 1
ATOM 632 O O . LEU A 1 82 ? 2.549 -9.864 -1.894 1.00 95.81 82 LEU A O 1
ATOM 636 N N . SER A 1 83 ? 3.989 -8.559 -3.017 1.00 95.44 83 SER A N 1
ATOM 637 C CA . SER A 1 83 ? 4.400 -7.780 -1.847 1.00 95.44 83 SER A CA 1
ATOM 638 C C . SER A 1 83 ? 3.227 -6.999 -1.243 1.00 95.44 83 SER A C 1
ATOM 640 O O . SER A 1 83 ? 3.032 -7.025 -0.024 1.00 95.44 83 SER A O 1
ATOM 642 N N . GLY A 1 84 ? 2.396 -6.371 -2.086 1.00 95.62 84 GLY A N 1
ATOM 643 C CA . GLY A 1 84 ? 1.191 -5.661 -1.663 1.00 95.62 84 GLY A CA 1
ATOM 644 C C . GLY A 1 84 ? 0.157 -6.603 -1.050 1.00 95.62 84 GLY A C 1
ATOM 645 O O . GLY A 1 84 ? -0.351 -6.332 0.039 1.00 95.62 84 GLY A O 1
ATOM 646 N N . LEU A 1 85 ? -0.098 -7.744 -1.697 1.00 95.94 85 LEU A N 1
ATOM 647 C CA . LEU A 1 85 ? -1.023 -8.763 -1.199 1.00 95.94 85 LEU A CA 1
ATOM 648 C C . LEU A 1 85 ? -0.574 -9.327 0.156 1.00 95.94 85 LEU A C 1
ATOM 650 O O . LEU A 1 85 ? -1.344 -9.310 1.117 1.00 95.94 85 LEU A O 1
ATOM 654 N N . GLY A 1 86 ? 0.677 -9.781 0.255 1.00 95.69 86 GLY A N 1
ATOM 655 C CA . GLY A 1 86 ? 1.230 -10.336 1.490 1.00 95.69 86 GLY A CA 1
ATOM 656 C C . GLY A 1 86 ? 1.206 -9.329 2.639 1.00 95.69 86 GLY A C 1
ATOM 657 O O . GLY A 1 86 ? 0.830 -9.675 3.760 1.00 95.69 86 GLY A O 1
ATOM 658 N N . SER A 1 87 ? 1.518 -8.062 2.350 1.00 96.19 87 SER A N 1
ATOM 659 C CA . SER A 1 87 ? 1.433 -6.979 3.336 1.00 96.19 87 SER A CA 1
ATOM 660 C C . SER A 1 87 ? -0.006 -6.736 3.796 1.00 96.19 87 SER A C 1
ATOM 662 O O . SER A 1 87 ? -0.246 -6.599 4.994 1.00 96.19 87 SER A O 1
ATOM 664 N N . CYS A 1 88 ? -0.977 -6.735 2.878 1.00 95.81 88 CYS A N 1
ATOM 665 C CA . CYS A 1 88 ? -2.391 -6.549 3.207 1.00 95.81 88 CYS A CA 1
ATOM 666 C C . CYS A 1 88 ? -2.928 -7.669 4.117 1.00 95.81 88 CYS A C 1
ATOM 668 O O . CYS A 1 88 ? -3.586 -7.391 5.125 1.00 95.81 88 CYS A O 1
ATOM 670 N N . MET A 1 89 ? -2.591 -8.928 3.818 1.00 95.62 89 MET A N 1
ATOM 671 C CA . MET A 1 89 ? -2.973 -10.076 4.648 1.00 95.62 89 MET A CA 1
ATOM 672 C C . MET A 1 89 ? -2.360 -9.985 6.051 1.00 95.62 89 MET A C 1
ATOM 674 O O . MET A 1 89 ? -3.056 -10.192 7.044 1.00 95.62 89 MET A O 1
ATOM 678 N N . MET A 1 90 ? -1.076 -9.626 6.140 1.00 95.69 90 MET A N 1
ATOM 679 C CA . MET A 1 90 ? -0.383 -9.453 7.418 1.00 95.69 90 MET A CA 1
ATOM 680 C C . MET A 1 90 ? -1.018 -8.344 8.265 1.00 95.69 90 MET A C 1
ATOM 682 O O . MET A 1 90 ? -1.325 -8.576 9.434 1.00 95.69 90 MET A O 1
ATOM 686 N N . VAL A 1 91 ? -1.270 -7.165 7.683 1.00 95.31 91 VAL A N 1
ATOM 687 C CA . VAL A 1 91 ? -1.906 -6.044 8.397 1.00 95.31 91 VAL A CA 1
ATOM 688 C C . VAL A 1 91 ? -3.290 -6.441 8.904 1.00 95.31 91 VAL A C 1
ATOM 690 O O . VAL A 1 91 ? -3.598 -6.193 10.067 1.00 95.31 91 VAL A O 1
ATOM 693 N N . SER A 1 92 ? -4.091 -7.115 8.074 1.00 94.19 92 SER A N 1
ATOM 694 C CA . SER A 1 92 ? -5.424 -7.595 8.462 1.00 94.19 92 SER A CA 1
ATOM 695 C C . SER A 1 92 ? -5.354 -8.565 9.644 1.00 94.19 92 SER A C 1
ATOM 697 O O . SER A 1 92 ? -6.106 -8.430 10.609 1.00 94.19 92 SER A O 1
ATOM 699 N N . PHE A 1 93 ? -4.405 -9.505 9.612 1.00 94.50 93 PHE A N 1
ATOM 700 C CA . PHE A 1 93 ? -4.186 -10.452 10.701 1.00 94.50 93 PHE A CA 1
ATOM 701 C C . PHE A 1 93 ? -3.773 -9.752 12.003 1.00 94.50 93 PHE A C 1
ATOM 703 O O . PHE A 1 93 ? -4.365 -10.000 13.052 1.00 94.50 93 PHE A O 1
ATOM 710 N N . ILE A 1 94 ? -2.788 -8.850 11.950 1.00 95.88 94 ILE A N 1
ATOM 711 C CA . ILE A 1 94 ? -2.296 -8.140 13.138 1.00 95.88 94 ILE A CA 1
ATOM 712 C C . ILE A 1 94 ? -3.361 -7.194 13.708 1.00 95.88 94 ILE A C 1
ATOM 714 O O . ILE A 1 94 ? -3.488 -7.093 14.931 1.00 95.88 94 ILE A O 1
ATOM 718 N N . ALA A 1 95 ? -4.154 -6.536 12.859 1.00 93.50 95 ALA A N 1
ATOM 719 C CA . ALA A 1 95 ? -5.279 -5.711 13.288 1.00 93.50 95 ALA A CA 1
ATOM 720 C C . ALA A 1 95 ? -6.359 -6.555 13.988 1.00 93.50 95 ALA A C 1
ATOM 722 O O . ALA A 1 95 ? -6.782 -6.202 15.088 1.00 93.50 95 ALA A O 1
ATOM 723 N N . GLY A 1 96 ? -6.727 -7.708 13.420 1.00 92.88 96 GLY A N 1
ATOM 724 C CA . GLY A 1 96 ? -7.658 -8.652 14.047 1.00 92.88 96 GLY A CA 1
ATOM 725 C C . GLY A 1 96 ? -7.145 -9.184 15.388 1.00 92.88 96 GLY A C 1
ATOM 726 O O . GLY A 1 96 ? -7.830 -9.078 16.399 1.00 92.88 96 GLY A O 1
ATOM 727 N N . ALA A 1 97 ? -5.894 -9.653 15.445 1.00 94.12 97 ALA A N 1
ATOM 728 C CA . ALA A 1 97 ? -5.269 -10.100 16.693 1.00 94.12 97 ALA A CA 1
ATOM 729 C C . ALA A 1 97 ? -5.243 -8.988 17.756 1.00 94.12 97 ALA A C 1
ATOM 731 O O . ALA A 1 97 ? -5.465 -9.235 18.939 1.00 94.12 97 ALA A O 1
ATOM 732 N N . THR A 1 98 ? -5.007 -7.744 17.336 1.00 94.44 98 THR A N 1
ATOM 733 C CA . THR A 1 98 ? -5.050 -6.571 18.217 1.00 94.44 98 THR A CA 1
ATOM 734 C C . THR A 1 98 ? -6.440 -6.348 18.805 1.00 94.44 98 THR A C 1
ATOM 736 O O . THR A 1 98 ? -6.533 -6.106 20.013 1.00 94.44 98 THR A O 1
ATOM 739 N N . ALA A 1 99 ? -7.483 -6.434 17.974 1.00 91.38 99 ALA A N 1
ATOM 740 C CA . ALA A 1 99 ? -8.877 -6.281 18.381 1.00 91.38 99 ALA A CA 1
ATOM 741 C C . ALA A 1 99 ? -9.301 -7.372 19.379 1.00 91.38 99 ALA A C 1
ATOM 743 O O . ALA A 1 99 ? -9.892 -7.058 20.407 1.00 91.38 99 ALA A O 1
ATOM 744 N N . GLU A 1 100 ? -8.869 -8.615 19.155 1.00 92.94 100 GLU A N 1
ATOM 745 C CA . GLU A 1 100 ? -9.099 -9.760 20.055 1.00 92.94 100 GLU A CA 1
ATOM 746 C C . GLU A 1 100 ? -8.200 -9.763 21.305 1.00 92.94 100 GLU A C 1
ATOM 748 O O . GLU A 1 100 ? -8.231 -10.672 22.132 1.00 92.94 100 GLU A O 1
ATOM 753 N N . GLY A 1 101 ? -7.336 -8.760 21.462 1.00 93.25 101 GLY A N 1
ATOM 754 C CA . GLY A 1 101 ? -6.456 -8.654 22.620 1.00 93.25 101 GLY A CA 1
ATOM 755 C C . GLY A 1 101 ? -5.255 -9.610 22.628 1.00 93.25 101 GLY A C 1
ATOM 756 O O . GLY A 1 101 ? -4.551 -9.700 23.639 1.00 93.25 101 GLY A O 1
ATOM 757 N N . VAL A 1 102 ? -4.956 -10.250 21.498 1.00 93.88 102 VAL A N 1
ATOM 758 C CA . VAL A 1 102 ? -3.839 -11.183 21.310 1.00 93.88 102 VAL A CA 1
ATOM 759 C C . VAL A 1 102 ? -2.548 -10.434 20.955 1.00 93.88 102 VAL A C 1
ATOM 761 O O . VAL A 1 102 ? -2.478 -9.659 19.996 1.00 93.88 102 VAL A O 1
ATOM 764 N N . LEU A 1 103 ? -1.489 -10.671 21.735 1.00 92.12 103 LEU A N 1
ATOM 765 C CA . LEU A 1 103 ? -0.151 -10.135 21.465 1.00 92.12 103 LEU A CA 1
ATOM 766 C C . LEU A 1 103 ? 0.627 -11.090 20.550 1.00 92.12 103 LEU A C 1
ATOM 768 O O . LEU A 1 103 ? 0.853 -12.245 20.904 1.00 92.12 103 LEU A O 1
ATOM 772 N N . SER A 1 104 ? 1.069 -10.590 19.398 1.00 90.50 104 SER A N 1
ATOM 773 C CA . SER A 1 104 ? 1.893 -11.331 18.440 1.00 90.50 104 SER A CA 1
ATOM 774 C C . SER A 1 104 ? 3.369 -10.980 18.621 1.00 90.50 104 SER A C 1
ATOM 776 O O . SER A 1 104 ? 3.728 -9.807 18.670 1.00 90.50 104 SER A O 1
ATOM 778 N N . GLN A 1 105 ? 4.237 -11.993 18.706 1.00 88.38 105 GLN A N 1
ATOM 779 C CA . GLN A 1 105 ? 5.688 -11.787 18.840 1.00 88.38 105 GLN A CA 1
ATOM 780 C C . GLN A 1 105 ? 6.380 -11.606 17.483 1.00 88.38 105 GLN A C 1
ATOM 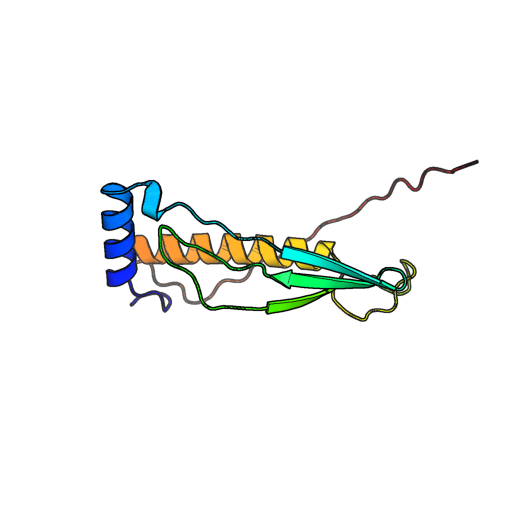782 O O . GLN A 1 105 ? 7.292 -10.795 17.352 1.00 88.38 105 GLN A O 1
ATOM 787 N N . SER A 1 106 ? 5.961 -12.369 16.471 1.00 88.25 106 SER A N 1
ATOM 788 C CA . SER A 1 106 ? 6.478 -12.260 15.106 1.00 88.25 106 SER A CA 1
ATOM 789 C C . SER A 1 106 ? 5.467 -12.802 14.098 1.00 88.25 106 SER A C 1
ATOM 791 O O . SER A 1 106 ? 4.650 -13.661 14.430 1.00 88.25 106 SER A O 1
ATOM 793 N N . PHE A 1 107 ? 5.539 -12.304 12.865 1.00 88.12 107 PHE A N 1
ATOM 794 C CA . PHE A 1 107 ? 4.815 -12.844 11.720 1.00 88.12 107 PHE A CA 1
ATOM 795 C C . PHE A 1 107 ? 5.780 -12.966 10.542 1.00 88.12 107 PHE A C 1
ATOM 797 O O . PHE A 1 107 ? 6.530 -12.035 10.244 1.00 88.12 107 PHE A O 1
ATOM 804 N N . ARG A 1 108 ? 5.758 -14.115 9.868 1.00 89.00 108 ARG A N 1
ATOM 805 C CA . ARG A 1 108 ? 6.499 -14.353 8.629 1.00 89.00 108 ARG A CA 1
ATOM 806 C C . ARG A 1 108 ? 5.643 -15.212 7.711 1.00 89.00 108 ARG A C 1
ATOM 808 O O . ARG A 1 108 ? 5.184 -16.273 8.120 1.00 89.00 108 ARG A O 1
ATOM 815 N N . GLY A 1 109 ? 5.469 -14.756 6.477 1.00 85.50 109 GLY A N 1
ATOM 816 C CA . GLY A 1 109 ? 4.788 -15.488 5.416 1.00 85.50 109 GLY A CA 1
ATOM 817 C C . GLY A 1 109 ? 5.615 -15.460 4.137 1.00 85.50 109 GLY A C 1
ATOM 818 O O . GLY A 1 109 ? 6.456 -14.577 3.963 1.00 85.50 109 GLY A O 1
ATOM 819 N N . TRP A 1 110 ? 5.369 -16.430 3.263 1.00 87.38 110 TRP A N 1
ATOM 820 C CA . TRP A 1 110 ? 5.974 -16.525 1.938 1.00 87.38 110 TRP A CA 1
ATOM 821 C C . TRP A 1 110 ? 4.848 -16.659 0.919 1.00 87.38 110 TRP A C 1
ATOM 823 O O . TRP A 1 110 ? 3.877 -17.376 1.167 1.00 87.38 110 TRP A O 1
ATOM 833 N N . LEU A 1 111 ? 4.963 -15.942 -0.193 1.00 86.62 111 LEU A N 1
ATOM 834 C CA . LEU A 1 111 ? 4.048 -16.049 -1.318 1.00 86.62 111 LEU A CA 1
ATOM 835 C C . LEU A 1 111 ? 4.873 -16.413 -2.540 1.00 86.62 111 LEU A C 1
ATOM 837 O O . LEU A 1 111 ? 5.638 -15.590 -3.034 1.00 86.62 111 LEU A O 1
ATOM 841 N N . ASP A 1 112 ? 4.682 -17.636 -3.016 1.00 86.12 112 ASP A N 1
ATOM 842 C CA . ASP A 1 112 ? 5.320 -18.123 -4.227 1.00 86.12 112 ASP A CA 1
ATOM 843 C C . ASP A 1 112 ? 4.275 -18.222 -5.334 1.00 86.12 112 ASP A C 1
ATOM 845 O O . ASP A 1 112 ? 3.168 -18.732 -5.133 1.00 86.12 112 ASP A O 1
ATOM 849 N N . TRP A 1 113 ? 4.631 -17.756 -6.526 1.00 78.50 113 TRP A N 1
ATOM 850 C CA . TRP A 1 113 ? 3.814 -17.933 -7.716 1.00 78.50 113 TRP A CA 1
ATOM 851 C C . TRP A 1 113 ? 4.639 -18.571 -8.826 1.00 78.50 113 TRP A C 1
ATOM 853 O O . TRP A 1 113 ? 5.696 -18.072 -9.207 1.00 78.50 113 TRP A O 1
ATOM 863 N N . LEU A 1 114 ? 4.138 -19.683 -9.364 1.00 79.12 114 LEU A N 1
ATOM 864 C CA . LEU A 1 114 ? 4.737 -20.339 -10.516 1.00 79.12 114 LEU A CA 1
ATOM 865 C C . LEU A 1 114 ? 4.020 -19.887 -11.789 1.00 79.12 114 LEU A C 1
ATOM 867 O O . LEU A 1 114 ? 2.963 -20.414 -12.144 1.00 79.12 114 LEU A O 1
ATOM 871 N N . ALA A 1 115 ? 4.627 -18.950 -12.511 1.00 66.88 115 ALA A N 1
ATOM 872 C CA . ALA A 1 115 ? 4.192 -18.602 -13.855 1.00 66.88 115 ALA A CA 1
ATOM 873 C C . ALA A 1 115 ? 4.556 -19.734 -14.832 1.00 66.88 115 ALA A C 1
ATOM 875 O O . ALA A 1 115 ? 5.730 -20.022 -15.062 1.00 66.88 115 ALA A O 1
ATOM 876 N N . ARG A 1 116 ? 3.557 -20.381 -15.443 1.00 68.69 116 ARG A N 1
ATOM 877 C CA . ARG A 1 116 ? 3.761 -21.286 -16.587 1.00 68.69 116 ARG A CA 1
ATOM 878 C C . ARG A 1 116 ? 3.302 -20.578 -17.855 1.00 68.69 116 ARG A C 1
ATOM 880 O O . ARG A 1 116 ? 2.117 -20.581 -18.176 1.00 68.69 116 ARG A O 1
ATOM 887 N N . GLY A 1 117 ? 4.238 -19.958 -18.565 1.00 57.19 117 GLY A N 1
ATOM 888 C CA . GLY A 1 117 ? 3.958 -19.345 -19.860 1.00 57.19 117 GLY A CA 1
ATOM 889 C C . GLY A 1 117 ? 3.709 -20.410 -20.928 1.00 57.19 117 GLY A C 1
ATOM 890 O O . GLY A 1 117 ? 4.566 -21.255 -21.179 1.00 57.19 117 GLY A O 1
ATOM 891 N N . ARG A 1 118 ? 2.557 -20.358 -21.602 1.00 50.22 118 ARG A N 1
ATOM 892 C CA . ARG A 1 118 ? 2.443 -20.883 -22.967 1.00 50.22 118 ARG A CA 1
ATOM 893 C C . ARG A 1 118 ? 2.893 -19.762 -23.893 1.00 50.22 118 ARG A C 1
ATOM 895 O O . ARG A 1 118 ? 2.071 -18.958 -24.318 1.00 50.22 118 ARG A O 1
ATOM 902 N N . TYR A 1 119 ? 4.192 -19.681 -24.170 1.00 56.47 119 TYR A N 1
ATOM 903 C CA . TYR A 1 119 ? 4.655 -18.888 -25.304 1.00 56.47 119 TYR A CA 1
ATOM 904 C C . TYR A 1 119 ? 4.148 -19.606 -26.552 1.00 56.47 119 TYR A C 1
ATOM 906 O O . TYR A 1 119 ? 4.705 -20.619 -26.971 1.00 56.47 119 TYR A O 1
ATOM 914 N N . GLY A 1 120 ? 2.991 -19.166 -27.049 1.00 45.16 120 GLY A N 1
ATOM 915 C CA . GLY A 1 120 ? 2.448 -19.652 -28.304 1.00 45.16 120 GLY A CA 1
ATOM 916 C C . GLY A 1 120 ? 3.508 -19.472 -29.379 1.00 45.16 120 GLY A C 1
ATOM 917 O O . GLY A 1 120 ? 4.064 -18.385 -29.523 1.00 45.16 120 GLY A O 1
ATOM 918 N N . LEU A 1 121 ? 3.800 -20.557 -30.092 1.00 43.34 121 LEU A N 1
ATOM 919 C CA . LEU A 1 121 ? 4.450 -20.527 -31.393 1.00 43.34 121 LEU A CA 1
ATOM 920 C C . LEU A 1 121 ? 3.612 -19.600 -32.283 1.00 43.34 121 LEU A C 1
ATOM 922 O O . LEU A 1 121 ? 2.611 -20.024 -32.852 1.00 43.34 121 LEU A O 1
ATOM 926 N N . LEU A 1 122 ? 3.966 -18.318 -32.322 1.00 46.44 122 LEU A N 1
ATOM 927 C CA . LEU A 1 122 ? 3.506 -17.416 -33.364 1.00 46.44 122 LEU A CA 1
ATOM 928 C C . LEU A 1 122 ? 4.331 -17.779 -34.601 1.00 46.44 122 LEU A C 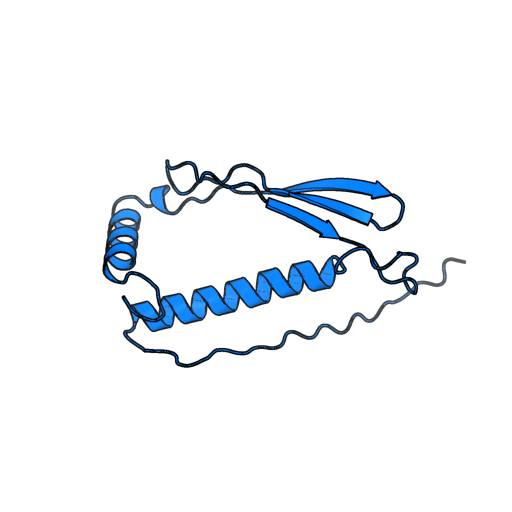1
ATOM 930 O O . LEU A 1 122 ? 5.499 -17.410 -34.706 1.00 46.44 122 LEU A O 1
ATOM 934 N N . SER A 1 123 ? 3.729 -18.628 -35.434 1.00 49.59 123 SER A N 1
ATOM 935 C CA . SER A 1 123 ? 4.120 -18.917 -36.816 1.00 49.59 123 SER A CA 1
ATOM 936 C C . SER A 1 123 ? 3.922 -17.702 -37.707 1.00 49.59 123 SER A C 1
ATOM 938 O O . SER A 1 123 ? 2.847 -17.074 -37.547 1.00 49.59 123 SER A O 1
#